Protein AF-A0A920EAX5-F1 (afdb_monomer_lite)

Foldseek 3Di:
DEDEDAAADLVNDDPVLPAAEYEYEADDDVSYDVVSCVVSNHDYYYDPP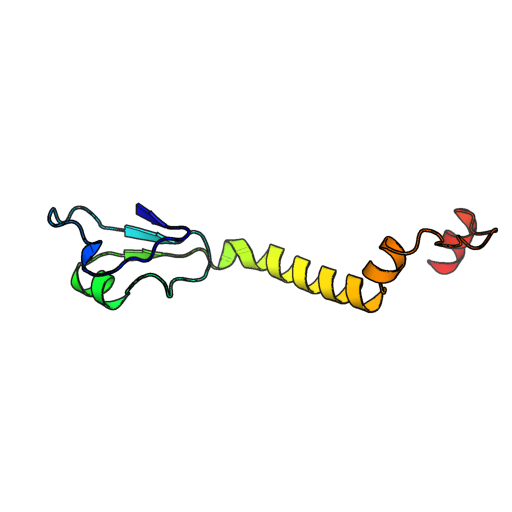VCPVVVVVVVVVVVVCVVVVVVVVVPDPDPPPPVPDDPVVVVVVVD

Secondary structure (DSSP, 8-state):
-EESS--B-GGGS-TTS---EEEESSS--TTB-HHHHHHTT-EEE--HHHHHHHHHHHHHHHHHHHHTTHHHHHH-S-----TT--HHHHHTS--

pLDDT: mean 84.56, std 16.84, range [41.5, 98.25]

Sequence (95 aa):
MVLLLPRFTGESVPSDGKLALVARFGVGYDTVDQKVCSENGIVLTNTPDAVRRPVAVSIMTLMLALSGKLLSKTVSPEVQIEPGLNVLSIWEWAW

Radius of gyration: 24.89 Å; chains: 1; bounding box: 36×28×70 Å

Structure (mmCIF, N/CA/C/O backbone):
data_AF-A0A920EAX5-F1
#
_entry.id   AF-A0A920EAX5-F1
#
loop_
_atom_site.group_PDB
_atom_site.id
_atom_site.type_symbol
_atom_site.label_atom_id
_atom_site.label_alt_id
_atom_site.label_comp_id
_atom_site.label_asym_id
_atom_site.label_entity_id
_atom_site.label_seq_id
_atom_site.pdbx_PDB_ins_code
_atom_site.Cartn_x
_atom_site.Cartn_y
_atom_site.Cartn_z
_atom_site.occupancy
_atom_site.B_iso_or_equiv
_atom_site.auth_seq_id
_atom_site.auth_comp_id
_atom_site.auth_asym_id
_atom_site.auth_atom_id
_atom_site.pdbx_PDB_model_num
ATOM 1 N N . MET A 1 1 ? -13.972 3.239 7.527 1.00 86.19 1 MET A N 1
ATOM 2 C CA . MET A 1 1 ? -13.190 4.448 7.182 1.00 86.19 1 MET A CA 1
ATOM 3 C C . MET A 1 1 ? -12.266 4.138 6.012 1.00 86.19 1 MET A C 1
ATOM 5 O O . MET A 1 1 ? -11.780 3.016 5.944 1.00 86.19 1 MET A O 1
ATOM 9 N N . VAL A 1 2 ? -12.029 5.095 5.108 1.00 88.88 2 VAL A N 1
ATOM 10 C CA . VAL A 1 2 ? -11.083 4.946 3.985 1.00 88.88 2 VAL A CA 1
ATOM 11 C C . VAL A 1 2 ? -9.847 5.801 4.248 1.00 88.88 2 VAL A C 1
ATOM 13 O O . VAL A 1 2 ? -9.976 6.970 4.600 1.00 88.88 2 VAL A O 1
ATOM 16 N N . LEU A 1 3 ? -8.660 5.221 4.083 1.00 90.31 3 LEU A N 1
ATOM 17 C CA . LEU A 1 3 ? -7.379 5.890 4.295 1.00 90.31 3 LEU A CA 1
ATOM 18 C C . LEU A 1 3 ? -6.555 5.920 3.010 1.00 90.31 3 LEU A C 1
ATOM 20 O O . LEU A 1 3 ? -6.397 4.898 2.342 1.00 90.31 3 LEU A O 1
ATOM 24 N N . LEU A 1 4 ? -5.963 7.083 2.735 1.00 88.06 4 LEU A N 1
ATOM 25 C CA . LEU A 1 4 ? -5.010 7.282 1.642 1.00 88.06 4 LEU A CA 1
ATOM 26 C C . LEU A 1 4 ? -3.594 7.505 2.191 1.00 88.06 4 LEU A C 1
ATOM 28 O O . LEU A 1 4 ? -2.710 6.669 2.032 1.00 88.06 4 LEU A O 1
ATOM 32 N N . LEU A 1 5 ? -3.402 8.597 2.926 1.00 86.31 5 LEU A N 1
ATOM 33 C CA . LEU A 1 5 ? -2.105 9.029 3.457 1.00 86.31 5 LEU A CA 1
ATOM 34 C C . LEU A 1 5 ? -1.956 8.898 4.983 1.00 86.31 5 LEU A C 1
ATOM 36 O O . LEU A 1 5 ? -0.858 8.559 5.421 1.00 86.31 5 LEU A O 1
ATOM 40 N N . PRO A 1 6 ? -2.997 9.144 5.806 1.00 91.12 6 PRO A N 1
ATOM 41 C CA . PRO A 1 6 ? -2.821 9.160 7.254 1.00 91.12 6 PRO A CA 1
ATOM 42 C C . PRO A 1 6 ? -2.382 7.813 7.829 1.00 91.12 6 PRO A C 1
ATOM 44 O O . PRO A 1 6 ? -2.747 6.745 7.322 1.00 91.12 6 PRO A O 1
ATOM 47 N N . ARG A 1 7 ? -1.619 7.895 8.922 1.00 93.62 7 ARG A N 1
ATOM 48 C CA . ARG A 1 7 ? -1.298 6.755 9.779 1.00 93.62 7 ARG A CA 1
ATOM 49 C C . ARG A 1 7 ? -2.481 6.454 10.690 1.00 93.62 7 ARG A C 1
ATOM 51 O O . ARG A 1 7 ? -3.162 7.375 11.129 1.00 93.62 7 ARG A O 1
ATOM 58 N N . PHE A 1 8 ? -2.705 5.177 10.964 1.00 94.75 8 PHE A N 1
ATOM 59 C CA . PHE A 1 8 ? -3.720 4.718 11.903 1.00 94.75 8 PHE A CA 1
ATOM 60 C C . PHE A 1 8 ? -3.028 4.003 13.059 1.00 94.75 8 PHE A C 1
ATOM 62 O O . PHE A 1 8 ? -2.378 2.977 12.855 1.00 94.75 8 PHE A O 1
ATOM 69 N N . THR A 1 9 ? -3.139 4.583 14.250 1.00 94.06 9 THR A N 1
ATOM 70 C CA . THR A 1 9 ? -2.485 4.132 15.487 1.00 94.06 9 THR A CA 1
ATOM 71 C C . THR A 1 9 ? -3.523 3.959 16.598 1.00 94.06 9 THR A C 1
ATOM 73 O O . THR A 1 9 ? -4.708 4.216 16.384 1.00 94.06 9 THR A O 1
ATOM 76 N N . GLY A 1 10 ? -3.099 3.557 17.801 1.00 93.00 10 GLY A N 1
ATOM 77 C CA . GLY A 1 10 ? -3.996 3.412 18.958 1.00 93.00 10 GLY A CA 1
ATOM 78 C C . GLY A 1 10 ? -4.819 4.669 19.266 1.00 93.00 10 GLY A C 1
ATOM 79 O O . GLY A 1 10 ? -6.005 4.566 19.555 1.00 93.00 10 GLY A O 1
ATOM 80 N N . GLU A 1 11 ? -4.235 5.858 19.104 1.00 94.25 11 GLU A N 1
ATOM 81 C CA . GLU A 1 11 ? -4.926 7.143 19.314 1.00 94.25 11 GLU A CA 1
ATOM 82 C C . GLU A 1 11 ? -6.026 7.415 18.278 1.00 94.25 11 GLU A C 1
ATOM 84 O O . GLU A 1 11 ? -6.913 8.233 18.500 1.00 94.25 11 GLU A O 1
ATOM 89 N N . SER A 1 12 ? -5.971 6.735 17.130 1.00 93.31 12 SER A N 1
ATOM 90 C CA . SER A 1 12 ? -6.967 6.860 16.062 1.00 93.31 12 SER A CA 1
ATOM 91 C C . SER A 1 12 ? -8.205 5.991 16.299 1.00 93.31 12 SER A C 1
ATOM 93 O O . SER A 1 12 ? -9.172 6.104 15.542 1.00 93.31 12 SER A O 1
ATOM 95 N N . VAL A 1 13 ? -8.179 5.097 17.296 1.00 94.50 13 VAL A N 1
ATOM 96 C CA . VAL A 1 13 ? -9.296 4.198 17.594 1.00 94.50 13 VAL A CA 1
ATOM 97 C C . VAL A 1 13 ? -10.390 4.979 18.326 1.00 94.50 13 VAL A C 1
ATOM 99 O O . VAL A 1 13 ? -10.149 5.493 19.419 1.00 94.50 13 VAL A O 1
ATOM 102 N N . PRO A 1 14 ? -11.604 5.078 17.760 1.00 92.06 14 PRO A N 1
ATOM 103 C CA . PRO A 1 14 ? -12.696 5.758 18.434 1.00 92.06 14 PRO A CA 1
ATOM 104 C C . PRO A 1 14 ? -13.167 4.952 19.648 1.00 92.06 14 PRO A C 1
ATOM 106 O O . PRO A 1 14 ? -13.340 3.735 19.585 1.00 92.06 14 PRO A O 1
ATOM 109 N N . SER A 1 15 ? -13.423 5.652 20.750 1.00 91.88 15 SER A N 1
ATOM 110 C CA . SER A 1 15 ? -13.865 5.062 22.019 1.00 91.88 15 SER A CA 1
ATOM 111 C C . SER A 1 15 ? -15.291 4.505 21.986 1.00 91.88 15 SER A C 1
ATOM 113 O O . SER A 1 15 ? -15.685 3.781 22.896 1.00 91.88 15 SER A O 1
ATOM 115 N N . ASP A 1 16 ? -16.070 4.825 20.949 1.00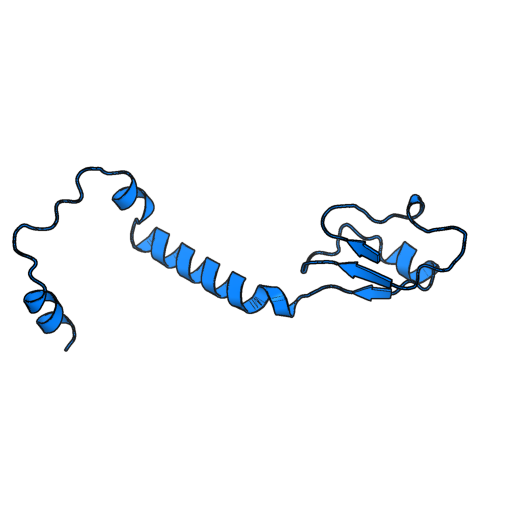 92.62 16 ASP A N 1
ATOM 116 C CA . ASP A 1 16 ? -17.460 4.386 20.797 1.00 92.62 16 ASP A CA 1
ATOM 117 C C . ASP A 1 16 ? -17.607 2.973 20.204 1.00 92.62 16 ASP A C 1
ATOM 119 O O . ASP A 1 16 ? -18.726 2.470 20.100 1.00 92.62 16 ASP A O 1
ATOM 123 N N . GLY A 1 17 ? -16.496 2.342 19.803 1.00 89.00 17 GLY A N 1
ATOM 124 C CA . GLY A 1 17 ? -16.460 0.968 19.298 1.00 89.00 17 GLY A CA 1
ATOM 125 C C . GLY A 1 17 ? -17.165 0.755 17.954 1.00 89.00 17 GLY A C 1
ATOM 126 O O . GLY A 1 17 ? -17.374 -0.387 17.553 1.00 89.00 17 GLY A O 1
ATOM 127 N N . LYS A 1 18 ? -17.553 1.820 17.237 1.00 93.62 18 LYS A N 1
ATOM 128 C CA . LYS A 1 18 ? -18.309 1.692 15.975 1.00 93.62 18 LYS A CA 1
ATOM 129 C C . LYS A 1 18 ? -17.435 1.440 14.753 1.00 93.62 18 LYS A C 1
ATOM 131 O O . LYS A 1 18 ? -17.940 1.046 13.699 1.00 93.62 18 LYS A O 1
ATOM 136 N N . LEU A 1 19 ? -16.137 1.717 14.844 1.00 95.06 19 LEU A N 1
ATOM 137 C CA . LEU A 1 19 ? -15.224 1.489 13.732 1.00 95.06 19 LEU A CA 1
ATOM 138 C C . LEU A 1 19 ? -14.998 -0.014 13.561 1.00 95.06 19 LEU A C 1
ATOM 140 O O . LEU A 1 19 ? -14.354 -0.633 14.389 1.00 95.06 19 LEU A O 1
ATOM 144 N N . ALA A 1 20 ? -15.496 -0.577 12.462 1.00 95.44 20 ALA A N 1
ATOM 145 C CA . ALA A 1 20 ? -15.335 -2.001 12.146 1.00 95.44 20 ALA A CA 1
ATOM 146 C C . ALA A 1 20 ? -14.340 -2.271 11.004 1.00 95.44 20 ALA A C 1
ATOM 148 O O . ALA A 1 20 ? -13.863 -3.391 10.844 1.00 95.44 20 ALA A O 1
ATOM 149 N N . LEU A 1 21 ? -14.040 -1.260 10.178 1.00 95.69 21 LEU A N 1
ATOM 150 C CA . LEU A 1 21 ? -13.256 -1.425 8.952 1.00 95.69 21 LEU A CA 1
ATOM 151 C C . LEU A 1 21 ? -12.373 -0.209 8.669 1.00 95.69 21 LEU A C 1
ATOM 153 O O . LEU A 1 21 ? -12.861 0.924 8.554 1.00 95.69 21 LEU A O 1
ATOM 157 N N . VAL A 1 22 ? -11.094 -0.475 8.436 1.00 95.88 22 VAL A N 1
ATOM 158 C CA . VAL A 1 22 ? -10.127 0.436 7.827 1.00 95.88 22 VAL A CA 1
ATOM 159 C C . VAL A 1 22 ? -9.802 -0.082 6.428 1.00 95.88 22 VAL A C 1
ATOM 161 O O . VAL A 1 22 ? -9.164 -1.117 6.266 1.00 95.88 22 VAL A O 1
ATOM 164 N N . ALA A 1 23 ? -10.246 0.643 5.404 1.00 95.62 23 ALA A N 1
ATOM 165 C CA . ALA A 1 23 ? -9.976 0.318 4.009 1.00 95.62 23 ALA A CA 1
ATOM 166 C C . ALA A 1 23 ? -8.853 1.208 3.464 1.00 95.62 23 ALA A C 1
ATOM 168 O O . ALA A 1 23 ? -8.966 2.437 3.460 1.00 95.62 23 ALA A O 1
ATOM 169 N N . ARG A 1 24 ? -7.764 0.598 2.998 1.00 93.62 24 ARG A N 1
ATOM 170 C CA . ARG A 1 24 ? -6.621 1.291 2.398 1.00 93.62 24 ARG A CA 1
ATOM 171 C C . ARG A 1 24 ? -6.807 1.436 0.899 1.00 93.62 24 ARG A C 1
ATOM 173 O O . ARG A 1 24 ? -6.996 0.453 0.186 1.00 93.62 24 ARG A O 1
ATOM 180 N N . PHE A 1 25 ? -6.696 2.673 0.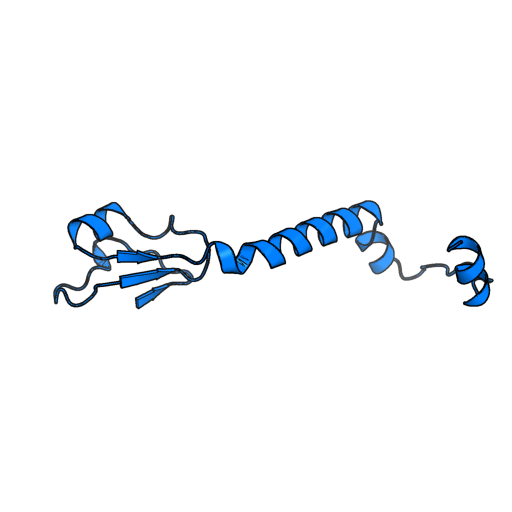427 1.00 91.38 25 PHE A N 1
ATOM 181 C CA . PHE A 1 25 ? -6.614 2.961 -0.995 1.00 91.38 25 PHE A CA 1
ATOM 182 C C . PHE A 1 25 ? -5.167 2.784 -1.465 1.00 91.38 25 PHE A C 1
ATOM 184 O O . PHE A 1 25 ? -4.325 3.660 -1.272 1.00 91.38 25 PHE A O 1
ATOM 191 N N . GLY A 1 26 ? -4.871 1.619 -2.037 1.00 89.75 26 GLY A N 1
ATOM 192 C CA . GLY A 1 26 ? -3.525 1.210 -2.428 1.00 89.75 26 GLY A CA 1
ATOM 193 C C . GLY A 1 26 ? -3.136 -0.144 -1.842 1.00 89.75 26 GLY A C 1
ATOM 194 O O . GLY A 1 26 ? -3.919 -0.806 -1.164 1.00 89.75 26 GLY A O 1
ATOM 195 N N . VAL A 1 27 ? -1.910 -0.578 -2.134 1.00 91.88 27 VAL A N 1
ATOM 196 C CA . VAL A 1 27 ? -1.399 -1.887 -1.685 1.00 91.88 27 VAL A CA 1
ATOM 197 C C . VAL A 1 27 ? -0.716 -1.788 -0.326 1.00 91.88 27 VAL A C 1
ATOM 199 O O . VAL A 1 27 ? -0.851 -2.703 0.481 1.00 91.88 27 VAL A O 1
ATOM 202 N N . GLY A 1 28 ? -0.019 -0.676 -0.067 1.00 90.88 28 GLY A N 1
ATOM 203 C CA . GLY A 1 28 ? 0.717 -0.438 1.174 1.00 90.88 28 GLY A CA 1
ATOM 204 C C . GLY A 1 28 ? -0.203 -0.180 2.368 1.00 90.88 28 GLY A C 1
ATOM 205 O O . GLY A 1 28 ? -1.100 0.673 2.322 1.00 90.88 28 GLY A O 1
ATOM 206 N N . TYR A 1 29 ? 0.040 -0.914 3.448 1.00 93.62 29 TYR A N 1
ATOM 207 C CA . TYR A 1 29 ? -0.714 -0.850 4.702 1.00 93.62 29 TYR A CA 1
ATOM 208 C C . TYR A 1 29 ? 0.189 -0.721 5.938 1.00 93.62 29 TYR A C 1
ATOM 210 O O . TYR A 1 29 ? -0.296 -0.790 7.058 1.00 93.62 29 TYR A O 1
ATOM 218 N N . ASP A 1 30 ? 1.485 -0.488 5.743 1.00 94.06 30 ASP A N 1
ATOM 219 C CA . ASP A 1 30 ? 2.501 -0.255 6.778 1.00 94.06 30 ASP A CA 1
ATOM 220 C C . ASP A 1 30 ? 2.207 0.967 7.668 1.00 94.06 30 ASP A C 1
ATOM 222 O O . ASP A 1 30 ? 2.683 1.055 8.799 1.00 94.06 30 ASP A O 1
ATOM 226 N N . THR A 1 31 ? 1.387 1.903 7.187 1.00 94.19 31 THR A N 1
ATOM 227 C CA . THR A 1 31 ? 0.925 3.058 7.965 1.00 94.19 31 THR A CA 1
ATOM 228 C C . THR A 1 31 ? -0.232 2.738 8.915 1.00 94.19 31 THR A C 1
ATOM 230 O O . THR A 1 31 ? -0.623 3.611 9.690 1.00 94.19 31 THR A O 1
ATOM 233 N N . VAL A 1 32 ? -0.793 1.527 8.861 1.00 95.44 32 VAL A N 1
ATOM 234 C CA . VAL A 1 32 ? -1.867 1.062 9.745 1.00 95.44 32 VAL A CA 1
ATOM 235 C C . VAL A 1 32 ? -1.308 0.031 10.713 1.00 95.44 32 VAL A C 1
ATOM 237 O O . VAL A 1 32 ? -0.786 -1.002 10.298 1.00 95.44 32 VAL A O 1
ATOM 240 N N . ASP A 1 33 ? -1.453 0.292 12.008 1.00 95.31 33 ASP A N 1
ATOM 241 C CA . ASP A 1 33 ? -1.058 -0.655 13.043 1.00 95.31 33 ASP A CA 1
ATOM 242 C C . ASP A 1 33 ? -2.020 -1.859 13.075 1.00 95.31 33 ASP A C 1
ATOM 244 O O . ASP A 1 33 ? -3.140 -1.793 13.587 1.00 95.31 33 ASP A O 1
ATOM 248 N N . GLN A 1 34 ? -1.569 -2.986 12.517 1.00 94.44 34 GLN A N 1
ATOM 249 C CA . GLN A 1 34 ? -2.336 -4.233 12.485 1.00 94.44 34 GLN A CA 1
ATOM 250 C C . GLN A 1 34 ? -2.621 -4.803 13.872 1.00 94.44 34 GLN A C 1
ATOM 252 O O . GLN A 1 34 ? -3.648 -5.463 14.054 1.00 94.44 34 GLN A O 1
ATOM 257 N N . LYS A 1 35 ? -1.729 -4.575 14.842 1.00 95.31 35 LYS A N 1
ATOM 258 C CA . LYS A 1 35 ? -1.908 -5.070 16.204 1.00 95.31 35 LYS A CA 1
ATOM 259 C C . LYS A 1 35 ? -3.070 -4.332 16.855 1.00 95.31 35 LYS A C 1
ATOM 261 O O . LYS A 1 35 ? -3.989 -4.980 17.344 1.00 95.31 35 LYS A O 1
ATOM 266 N N . VAL A 1 36 ? -3.092 -3.005 16.737 1.00 95.00 36 VAL A N 1
ATOM 267 C CA . VAL A 1 36 ? -4.215 -2.173 17.196 1.00 95.00 36 VAL A CA 1
ATOM 268 C C . VAL A 1 36 ? -5.521 -2.594 16.522 1.00 95.00 36 VAL A C 1
ATOM 270 O O . VAL A 1 36 ? -6.531 -2.756 17.203 1.00 95.00 36 VAL A O 1
ATOM 273 N N . CYS A 1 37 ? -5.518 -2.817 15.204 1.00 95.00 37 CYS A N 1
ATOM 274 C CA . CYS A 1 37 ? -6.710 -3.288 14.497 1.00 95.00 37 CYS A CA 1
ATOM 275 C C . CYS A 1 37 ? -7.206 -4.641 15.031 1.00 95.00 37 CYS A C 1
ATOM 277 O O . CYS A 1 37 ? -8.393 -4.789 15.314 1.00 95.00 37 CYS A O 1
ATOM 279 N N . SER A 1 38 ? -6.299 -5.599 15.230 1.00 95.12 38 SER A N 1
ATOM 280 C CA . SER A 1 38 ? -6.633 -6.941 15.720 1.00 95.12 38 SER A CA 1
ATOM 281 C C . SER A 1 38 ? -7.176 -6.916 17.151 1.00 95.12 38 SER A C 1
ATOM 283 O O . SER A 1 38 ? -8.171 -7.574 17.439 1.00 95.12 38 SER A O 1
ATOM 285 N N . GLU A 1 39 ? -6.566 -6.122 18.035 1.00 95.38 39 GLU A N 1
ATOM 286 C CA . GLU A 1 39 ? -6.976 -5.983 19.441 1.00 95.38 39 GLU A CA 1
ATOM 287 C C . GLU A 1 39 ? -8.348 -5.312 19.598 1.00 95.38 39 GLU A C 1
ATOM 289 O O . GLU A 1 39 ? -9.058 -5.592 20.560 1.00 95.38 39 GLU A O 1
ATOM 294 N N . ASN A 1 40 ? -8.744 -4.468 18.641 1.00 94.81 40 ASN A N 1
ATOM 295 C CA . ASN A 1 40 ? -10.016 -3.740 18.665 1.00 94.81 40 ASN A CA 1
ATOM 296 C C . ASN A 1 40 ? -11.093 -4.351 17.747 1.00 94.81 40 ASN A C 1
ATOM 298 O O . ASN A 1 40 ? -12.149 -3.751 17.564 1.00 94.81 40 ASN A O 1
ATOM 302 N N . GLY A 1 41 ? -10.845 -5.521 17.142 1.00 95.00 41 GLY A N 1
ATOM 303 C CA . GLY A 1 41 ? -11.805 -6.172 16.239 1.00 95.00 41 GLY A CA 1
ATOM 304 C C . GLY A 1 41 ? -12.068 -5.402 14.937 1.00 95.00 41 GLY A C 1
ATOM 305 O O . GLY A 1 41 ? -13.127 -5.547 14.330 1.00 95.00 41 GLY A O 1
ATOM 306 N N . ILE A 1 42 ? -11.114 -4.575 14.506 1.00 96.94 42 ILE A N 1
ATOM 307 C CA . ILE A 1 42 ? -11.198 -3.743 13.305 1.00 96.94 42 ILE A CA 1
ATOM 308 C C . ILE A 1 42 ? -10.565 -4.496 12.136 1.00 96.94 42 ILE A C 1
ATOM 310 O O . ILE A 1 42 ? -9.384 -4.838 12.163 1.00 96.94 42 ILE A O 1
ATOM 314 N N . VAL A 1 43 ? -11.321 -4.699 11.060 1.00 96.81 43 VAL A N 1
ATOM 315 C CA . VAL A 1 43 ? -10.804 -5.315 9.834 1.00 96.81 43 VAL A CA 1
ATOM 316 C C . VAL A 1 43 ? -9.948 -4.308 9.064 1.00 96.81 43 VAL A C 1
ATOM 318 O O . VAL A 1 43 ? -10.333 -3.150 8.898 1.00 96.81 43 VAL A O 1
ATOM 321 N N . LEU A 1 44 ? -8.806 -4.757 8.543 1.00 95.81 44 LEU A N 1
ATOM 322 C CA . LEU A 1 44 ? -7.957 -3.996 7.626 1.00 95.81 44 LEU A CA 1
ATOM 323 C C . LEU A 1 44 ? -8.037 -4.596 6.219 1.00 95.81 44 LEU A C 1
ATOM 325 O O . LEU A 1 44 ? -7.779 -5.784 6.039 1.00 95.81 44 LEU A O 1
ATOM 329 N N . THR A 1 45 ? -8.352 -3.776 5.215 1.00 96.31 45 THR A N 1
ATOM 330 C CA . THR A 1 45 ? -8.344 -4.177 3.797 1.00 96.31 45 THR A CA 1
ATOM 331 C C . THR A 1 45 ? -7.462 -3.261 2.956 1.00 96.31 45 THR A C 1
ATOM 333 O O . THR A 1 45 ? -7.220 -2.110 3.318 1.00 96.31 45 THR A O 1
ATOM 336 N N . ASN A 1 46 ? -6.973 -3.766 1.824 1.00 95.12 46 ASN A N 1
ATOM 337 C CA . ASN A 1 46 ? -6.189 -3.029 0.831 1.00 95.12 46 ASN A CA 1
ATOM 338 C C . ASN A 1 46 ? -6.623 -3.422 -0.597 1.00 95.12 46 ASN A C 1
ATOM 340 O O . ASN A 1 46 ? -7.545 -4.218 -0.777 1.00 95.12 46 ASN A O 1
ATOM 344 N N . THR A 1 47 ? -5.978 -2.859 -1.624 1.00 93.81 47 THR A N 1
ATOM 345 C CA . THR A 1 47 ? -6.363 -3.067 -3.034 1.00 93.81 47 THR A CA 1
ATOM 346 C C . THR A 1 47 ? -5.201 -3.596 -3.895 1.00 93.81 47 THR A C 1
ATOM 348 O O . THR A 1 47 ? -4.691 -2.865 -4.752 1.00 93.81 47 THR A O 1
ATOM 351 N N . PRO A 1 48 ? -4.751 -4.852 -3.705 1.00 92.31 48 PRO A N 1
ATOM 352 C CA . PRO A 1 48 ? -3.587 -5.406 -4.407 1.00 92.31 48 PRO A CA 1
ATOM 353 C C . PRO A 1 48 ? -3.817 -5.585 -5.915 1.00 92.31 48 PRO A C 1
ATOM 355 O O . PRO A 1 48 ? -2.912 -5.350 -6.716 1.00 92.31 48 PRO A O 1
ATOM 358 N N . ASP A 1 49 ? -5.029 -5.962 -6.326 1.00 94.00 49 ASP A N 1
ATOM 359 C CA . ASP A 1 49 ? -5.338 -6.226 -7.736 1.00 94.00 49 ASP A CA 1
ATOM 360 C C . ASP A 1 49 ? -5.441 -4.946 -8.574 1.00 94.00 49 ASP A C 1
ATOM 362 O O . ASP A 1 49 ? -5.078 -4.946 -9.752 1.00 94.00 49 ASP A O 1
ATOM 366 N N . ALA A 1 50 ? -5.884 -3.843 -7.960 1.00 91.69 50 ALA A N 1
ATOM 367 C CA . ALA A 1 50 ? -6.170 -2.581 -8.645 1.00 91.69 50 ALA A CA 1
ATOM 368 C C . ALA A 1 50 ? -4.931 -1.967 -9.317 1.00 91.69 50 ALA A C 1
ATOM 370 O O . ALA A 1 50 ? -5.044 -1.334 -10.365 1.00 91.69 50 ALA A O 1
ATOM 371 N N . VAL A 1 51 ? -3.740 -2.176 -8.748 1.00 91.75 51 VAL A N 1
ATOM 372 C CA . VAL A 1 51 ? -2.498 -1.588 -9.274 1.00 91.75 51 VAL A CA 1
ATOM 373 C C . VAL A 1 51 ? -1.674 -2.553 -10.127 1.00 91.75 51 VAL A C 1
ATOM 375 O O . VAL A 1 51 ? -0.727 -2.122 -10.778 1.00 91.75 51 VAL A O 1
ATOM 378 N N . ARG A 1 52 ? -2.015 -3.850 -10.173 1.00 93.69 52 ARG A N 1
ATOM 379 C CA . ARG A 1 52 ? -1.173 -4.877 -10.814 1.00 93.69 52 ARG A CA 1
ATOM 380 C C . ARG A 1 52 ? -0.907 -4.577 -12.291 1.00 93.69 52 ARG A C 1
ATOM 382 O O . ARG A 1 52 ? 0.241 -4.539 -12.722 1.00 93.69 52 ARG A O 1
ATOM 389 N N . ARG A 1 53 ? -1.974 -4.357 -13.065 1.00 96.06 53 ARG A N 1
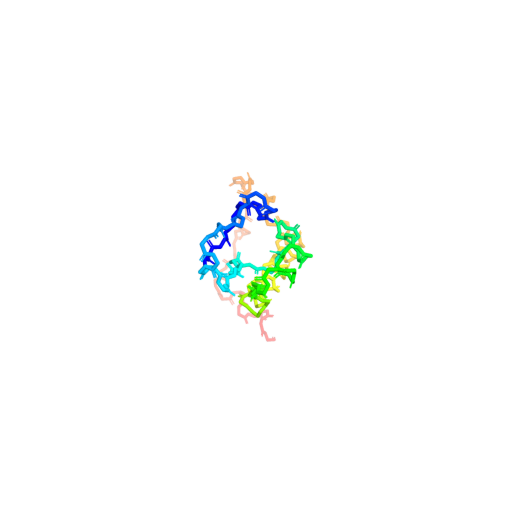ATOM 390 C CA . ARG A 1 53 ? -1.885 -4.037 -14.500 1.00 96.06 53 ARG A CA 1
ATOM 391 C C . ARG A 1 53 ? -1.213 -2.684 -14.771 1.00 96.06 53 ARG A C 1
ATOM 393 O O . ARG A 1 53 ? -0.259 -2.677 -15.545 1.00 96.06 53 ARG A O 1
ATOM 400 N N . PRO A 1 54 ? -1.642 -1.558 -14.167 1.00 94.62 54 PRO A N 1
ATOM 401 C CA . PRO A 1 54 ? -1.033 -0.263 -14.471 1.00 94.62 54 PRO A CA 1
ATOM 402 C C . PRO A 1 54 ? 0.443 -0.184 -14.060 1.00 94.62 54 PRO A C 1
ATOM 404 O O . PRO A 1 54 ? 1.224 0.429 -14.781 1.00 94.62 54 PRO A O 1
ATOM 407 N N . VAL A 1 55 ? 0.855 -0.848 -12.972 1.00 95.69 55 VAL A N 1
ATOM 408 C CA . VAL A 1 55 ? 2.272 -0.908 -12.568 1.00 95.69 55 VAL A CA 1
ATOM 409 C C . VAL A 1 55 ? 3.100 -1.740 -13.547 1.00 95.69 55 VAL A C 1
ATOM 411 O O . VAL A 1 55 ? 4.186 -1.325 -13.937 1.00 95.69 55 VAL A O 1
ATOM 414 N N . ALA A 1 56 ? 2.595 -2.889 -14.006 1.00 97.00 56 ALA A N 1
ATOM 415 C CA . ALA A 1 56 ? 3.298 -3.672 -15.023 1.00 97.00 56 ALA A CA 1
ATOM 416 C C . 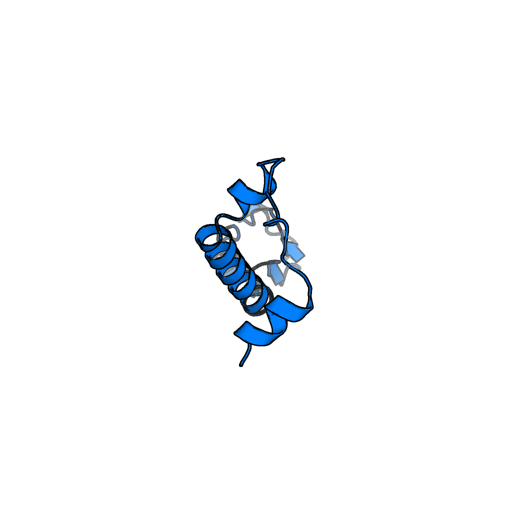ALA A 1 56 ? 3.500 -2.862 -16.318 1.00 97.00 56 ALA A C 1
ATOM 418 O O . ALA A 1 56 ? 4.598 -2.825 -16.872 1.00 97.00 56 ALA A O 1
ATOM 419 N N . VAL A 1 57 ? 2.457 -2.158 -16.767 1.00 97.94 57 VAL A N 1
ATOM 420 C CA . VAL A 1 57 ? 2.513 -1.311 -17.967 1.00 97.94 57 VAL A CA 1
ATOM 421 C C . VAL A 1 57 ? 3.473 -0.134 -17.786 1.00 97.94 57 VAL A C 1
ATOM 423 O O . VAL A 1 57 ? 4.223 0.173 -18.713 1.00 97.94 57 VAL A O 1
ATOM 426 N N . SER A 1 58 ? 3.503 0.508 -16.614 1.00 97.56 58 SER A N 1
ATOM 427 C CA . SER A 1 58 ? 4.413 1.632 -16.368 1.00 97.56 58 SER A CA 1
ATOM 428 C C . SER A 1 58 ? 5.876 1.191 -16.348 1.00 97.56 58 SER A C 1
ATOM 430 O O . SER A 1 58 ? 6.716 1.879 -16.922 1.00 97.56 58 SER A O 1
ATOM 432 N N . ILE A 1 59 ? 6.178 0.021 -15.777 1.00 98.06 59 ILE A N 1
ATOM 433 C CA . ILE A 1 59 ? 7.529 -0.555 -15.783 1.00 98.06 59 ILE A CA 1
ATOM 434 C C . ILE A 1 59 ? 7.972 -0.859 -17.214 1.00 98.06 59 ILE A C 1
ATOM 436 O O . ILE A 1 59 ? 9.046 -0.425 -17.620 1.00 98.06 59 ILE A O 1
ATOM 440 N N . MET A 1 60 ? 7.136 -1.540 -18.001 1.00 98.25 60 MET A N 1
ATOM 441 C CA . MET A 1 60 ? 7.443 -1.834 -19.407 1.00 98.25 60 MET A CA 1
ATOM 442 C C . MET A 1 60 ? 7.660 -0.551 -20.218 1.00 98.25 60 MET A C 1
ATOM 444 O O . MET A 1 60 ? 8.623 -0.443 -20.977 1.00 98.25 60 MET A O 1
ATOM 448 N N . THR A 1 61 ? 6.801 0.449 -20.009 1.00 97.38 61 THR A N 1
ATOM 449 C CA . THR A 1 61 ? 6.935 1.773 -20.630 1.00 97.38 61 THR A CA 1
ATOM 450 C C . THR A 1 61 ? 8.253 2.437 -20.244 1.00 97.38 61 THR A C 1
ATOM 452 O O . THR A 1 61 ? 8.949 2.959 -21.110 1.00 97.38 61 THR A O 1
ATOM 455 N N . LEU A 1 62 ? 8.631 2.392 -18.964 1.00 97.12 62 LEU A N 1
ATOM 456 C CA . LEU A 1 62 ? 9.882 2.968 -18.479 1.00 97.12 62 LEU A CA 1
ATOM 457 C C . LEU A 1 62 ? 11.102 2.253 -19.074 1.00 97.12 62 LEU A C 1
ATOM 459 O O . LEU A 1 62 ? 12.034 2.921 -19.517 1.00 97.12 62 LEU A O 1
ATOM 463 N N . MET A 1 63 ? 11.084 0.918 -19.141 1.00 97.88 63 MET A N 1
ATOM 464 C CA . MET A 1 63 ? 12.150 0.136 -19.776 1.00 97.88 63 MET A CA 1
ATOM 465 C C . MET A 1 63 ? 12.332 0.553 -21.239 1.00 97.88 63 MET A C 1
ATOM 467 O O . MET A 1 63 ? 13.445 0.881 -21.646 1.00 97.88 63 MET A O 1
ATOM 471 N N . LEU A 1 64 ? 11.242 0.631 -22.009 1.00 95.88 64 LEU A N 1
ATOM 472 C CA . LEU A 1 64 ? 11.294 1.056 -23.407 1.00 95.88 64 LEU A CA 1
ATOM 473 C C . LEU A 1 64 ? 11.746 2.514 -23.558 1.00 95.88 64 LEU A C 1
ATOM 475 O O . LEU A 1 64 ? 12.561 2.815 -24.428 1.00 95.88 64 LEU A O 1
ATOM 479 N N . ALA A 1 65 ? 11.259 3.419 -22.706 1.00 95.81 65 ALA A N 1
ATOM 480 C CA . ALA A 1 65 ? 11.648 4.826 -22.728 1.00 95.81 65 ALA A CA 1
ATOM 481 C C . ALA A 1 65 ? 13.158 5.003 -22.499 1.00 95.81 65 ALA A C 1
ATOM 483 O O . ALA A 1 65 ? 13.795 5.815 -23.173 1.00 95.81 65 ALA A O 1
ATOM 484 N N . LEU A 1 66 ? 13.744 4.218 -21.591 1.00 94.38 66 LEU A N 1
ATOM 485 C CA . LEU A 1 66 ? 15.183 4.225 -21.330 1.00 94.38 66 LEU A CA 1
ATOM 486 C C . LEU A 1 66 ? 15.971 3.610 -22.493 1.00 94.38 66 LEU A C 1
ATOM 488 O O . LEU A 1 66 ? 16.904 4.240 -22.991 1.00 94.38 66 LEU A O 1
ATOM 492 N N . SER A 1 67 ? 15.568 2.435 -22.987 1.00 95.19 67 SER A N 1
ATOM 493 C CA . SER A 1 67 ? 16.215 1.779 -24.133 1.00 95.19 67 SER A CA 1
ATOM 494 C C . SER A 1 67 ? 16.168 2.637 -25.401 1.00 95.19 67 SER A C 1
ATOM 496 O O . SER A 1 67 ? 17.157 2.741 -26.124 1.00 95.19 67 SER A O 1
ATOM 498 N N . GLY A 1 68 ? 15.044 3.314 -25.645 1.00 91.56 68 GLY A N 1
ATOM 499 C CA . GLY A 1 68 ? 14.851 4.227 -26.770 1.00 91.56 68 GLY A CA 1
ATOM 500 C C . GLY A 1 68 ? 15.513 5.598 -26.598 1.00 91.56 68 GLY A C 1
ATOM 501 O O . GLY A 1 68 ? 15.446 6.415 -27.523 1.00 91.56 68 GLY A O 1
ATOM 502 N N . LYS A 1 69 ? 16.147 5.869 -25.443 1.00 90.81 69 LYS A N 1
ATOM 503 C CA . LYS A 1 69 ? 16.685 7.186 -25.054 1.00 90.81 69 LYS A CA 1
ATOM 504 C C . LYS A 1 69 ? 15.649 8.300 -25.247 1.00 90.81 69 LYS A C 1
ATOM 506 O O . LYS A 1 69 ? 15.969 9.376 -25.754 1.00 90.81 69 LYS A O 1
ATOM 511 N N . LEU A 1 70 ? 14.394 8.016 -24.888 1.00 89.31 70 LEU A N 1
ATOM 512 C CA . LEU A 1 70 ? 13.253 8.892 -25.149 1.00 89.31 70 LEU A CA 1
ATOM 513 C C . LEU A 1 70 ? 13.468 10.273 -24.524 1.00 89.31 70 LEU A C 1
ATOM 515 O O . LEU A 1 70 ? 13.281 11.275 -25.197 1.00 89.31 70 LEU A O 1
ATOM 519 N N . LEU A 1 71 ? 13.972 10.329 -23.287 1.00 85.25 71 LEU A N 1
ATOM 520 C CA . LEU A 1 71 ? 14.261 11.591 -22.597 1.00 85.25 71 LEU A CA 1
ATOM 521 C C . LEU A 1 71 ? 15.279 12.464 -23.350 1.00 85.25 71 LEU A C 1
ATOM 523 O O . LEU A 1 71 ? 15.109 13.676 -23.409 1.00 85.25 71 LEU A O 1
ATOM 527 N N . SER A 1 72 ? 16.301 11.868 -23.972 1.00 84.50 72 SER A N 1
ATOM 528 C CA . SER A 1 72 ? 17.281 12.614 -24.774 1.00 84.50 72 SER A CA 1
ATOM 529 C C . SER A 1 72 ? 16.673 13.133 -26.078 1.00 84.50 72 SER A C 1
ATOM 531 O O . SER A 1 72 ? 16.927 14.269 -26.454 1.00 84.50 72 SER A O 1
ATOM 533 N N . LYS A 1 73 ? 15.832 12.330 -26.743 1.00 80.00 73 LYS A N 1
ATOM 534 C CA . LYS A 1 73 ? 15.129 12.744 -27.968 1.00 80.00 73 LYS A CA 1
ATOM 535 C C . LYS A 1 73 ? 14.101 13.846 -27.714 1.00 80.00 73 LYS A C 1
ATOM 537 O O . LYS A 1 73 ? 13.920 14.701 -28.566 1.00 80.00 73 LYS A O 1
ATOM 542 N N . THR A 1 74 ? 13.439 13.828 -26.559 1.00 69.25 74 THR A N 1
ATOM 543 C CA . THR A 1 74 ? 12.429 14.831 -26.197 1.00 69.25 74 THR A CA 1
ATOM 544 C C . THR A 1 74 ? 13.046 16.183 -25.825 1.00 69.25 74 THR A C 1
ATOM 546 O O . THR A 1 74 ? 12.401 17.209 -26.011 1.00 69.25 74 THR A O 1
ATOM 549 N N . VAL A 1 75 ? 14.275 16.206 -25.292 1.00 64.69 75 VAL A N 1
ATOM 550 C CA . VAL A 1 75 ? 14.947 17.443 -24.841 1.00 64.69 75 VAL A CA 1
ATOM 551 C C . VAL A 1 75 ? 15.823 18.074 -25.933 1.00 64.69 75 VAL A C 1
ATOM 553 O O . VAL A 1 75 ? 16.116 19.264 -25.859 1.00 64.69 75 VAL A O 1
ATOM 556 N N . SER A 1 76 ? 16.215 17.326 -26.968 1.00 53.03 76 SER A N 1
ATOM 557 C CA . SER A 1 76 ? 16.906 17.882 -28.137 1.00 53.03 76 SER A CA 1
ATOM 558 C C . SER A 1 76 ? 15.905 18.528 -29.114 1.00 53.03 76 SER A C 1
ATOM 560 O O . SER A 1 76 ? 15.095 17.802 -29.690 1.00 53.03 76 SER A O 1
ATOM 562 N N . PRO A 1 77 ? 15.953 19.856 -29.356 1.00 53.59 77 PRO A N 1
ATOM 563 C CA . PRO A 1 77 ? 15.112 20.508 -30.365 1.00 53.59 77 PRO A CA 1
ATOM 564 C C . PRO A 1 77 ? 15.447 20.075 -31.805 1.00 53.59 77 PRO A C 1
ATOM 566 O O . PRO A 1 77 ? 14.598 20.188 -32.684 1.00 53.59 77 PRO A O 1
ATOM 569 N N . GLU A 1 78 ? 16.628 19.500 -32.052 1.00 53.09 78 GLU A N 1
ATOM 570 C CA . GLU A 1 78 ? 16.990 18.882 -33.329 1.00 53.09 78 GLU A CA 1
ATOM 571 C C . GLU A 1 78 ? 16.885 17.348 -33.294 1.00 53.09 78 GLU A C 1
ATOM 573 O O . GLU A 1 78 ? 17.884 16.628 -33.334 1.00 53.09 78 GLU A O 1
ATOM 578 N N . VAL A 1 79 ? 15.664 16.809 -33.303 1.00 57.16 79 VAL A N 1
ATOM 579 C CA . VAL A 1 79 ? 15.463 15.505 -33.952 1.00 57.16 79 VAL A CA 1
ATOM 580 C C . VAL A 1 79 ? 15.528 15.763 -35.455 1.00 57.16 79 VAL A C 1
ATOM 582 O O . VAL A 1 79 ? 14.559 16.217 -36.060 1.00 57.16 79 VAL A O 1
ATOM 585 N N . GLN A 1 80 ? 16.688 15.508 -36.059 1.00 49.62 80 GLN A N 1
ATOM 586 C CA . GLN A 1 80 ? 16.793 15.400 -37.510 1.00 49.62 80 GLN A CA 1
ATOM 587 C C . GLN A 1 80 ? 15.964 14.176 -37.921 1.00 49.62 80 GLN A C 1
ATOM 589 O O . GLN A 1 80 ? 16.398 13.035 -37.771 1.00 49.62 80 GLN A O 1
ATOM 594 N N . ILE A 1 81 ? 14.729 14.401 -38.373 1.00 58.34 81 ILE A N 1
ATOM 595 C CA . ILE A 1 81 ? 14.048 13.423 -39.217 1.00 58.34 81 ILE A CA 1
ATOM 596 C C . ILE A 1 81 ? 14.931 13.332 -40.459 1.00 58.34 81 ILE A C 1
ATOM 598 O O . ILE A 1 81 ? 15.073 14.334 -41.158 1.00 58.34 81 ILE A O 1
ATOM 602 N N . GLU A 1 82 ? 15.568 12.180 -40.681 1.00 51.69 82 GLU A N 1
ATOM 603 C CA . GLU A 1 82 ? 16.345 11.911 -41.895 1.00 51.69 82 GLU A CA 1
ATOM 604 C C . GLU A 1 82 ? 15.547 12.435 -43.104 1.00 51.69 82 GLU A C 1
ATOM 606 O O . GLU A 1 82 ? 14.406 11.990 -43.310 1.00 51.69 82 GLU A O 1
ATOM 611 N N . PRO A 1 83 ? 16.063 13.421 -43.862 1.00 45.66 83 PRO A N 1
ATOM 612 C CA . PRO A 1 83 ? 15.318 14.032 -44.951 1.00 45.66 83 PRO A CA 1
ATOM 613 C C . PRO A 1 83 ? 15.150 12.990 -46.062 1.00 45.66 83 PRO A C 1
ATOM 615 O O . PRO A 1 83 ? 16.036 12.778 -46.882 1.00 45.66 83 PRO A O 1
ATOM 618 N N . GLY A 1 84 ? 14.017 12.284 -46.037 1.00 52.72 84 GLY A N 1
ATOM 619 C CA . GLY A 1 84 ? 13.732 11.158 -46.931 1.00 52.72 84 GLY A CA 1
ATOM 620 C C . GLY A 1 84 ? 12.820 10.075 -46.349 1.00 52.72 84 GLY A C 1
ATOM 621 O O . GLY A 1 84 ? 12.349 9.227 -47.106 1.00 52.72 84 GLY A O 1
ATOM 622 N N . LEU A 1 85 ? 12.518 10.093 -45.044 1.00 56.78 85 LEU A N 1
ATOM 623 C CA . LEU A 1 85 ? 11.590 9.123 -44.457 1.00 56.78 85 LEU A CA 1
ATOM 624 C C . LEU A 1 85 ? 10.135 9.460 -44.839 1.00 56.78 85 LEU A C 1
ATOM 626 O O . LEU A 1 85 ? 9.467 10.254 -44.177 1.00 56.78 85 LEU A O 1
ATOM 630 N N . ASN A 1 86 ? 9.648 8.882 -45.939 1.00 58.88 86 ASN A N 1
ATOM 631 C CA . ASN A 1 86 ? 8.234 8.933 -46.303 1.00 58.88 86 ASN A CA 1
ATOM 632 C C . ASN A 1 86 ? 7.481 7.762 -45.645 1.00 58.88 86 ASN A C 1
ATOM 634 O O . ASN A 1 86 ? 8.075 6.763 -45.248 1.00 58.88 86 ASN A O 1
ATOM 638 N N . VAL A 1 87 ? 6.154 7.863 -45.538 1.00 57.66 87 VAL A N 1
ATOM 639 C CA . VAL A 1 87 ? 5.358 6.794 -44.914 1.00 57.66 87 VAL A CA 1
ATOM 640 C C . VAL A 1 87 ? 5.522 5.450 -45.639 1.00 57.66 87 VAL A C 1
ATOM 642 O O . VAL A 1 87 ? 5.391 4.420 -44.996 1.00 57.66 87 VAL A O 1
ATOM 645 N N . LEU A 1 88 ? 5.852 5.455 -46.940 1.00 58.59 88 LEU A N 1
ATOM 646 C CA . LEU A 1 88 ? 6.040 4.265 -47.781 1.00 58.59 88 LEU A CA 1
ATOM 647 C C . LEU A 1 88 ? 7.295 3.462 -47.401 1.00 58.59 88 LEU A C 1
ATOM 649 O O . LEU A 1 88 ? 7.230 2.238 -47.420 1.00 58.59 88 LEU A O 1
ATOM 653 N N . SER A 1 89 ? 8.390 4.106 -46.978 1.00 59.6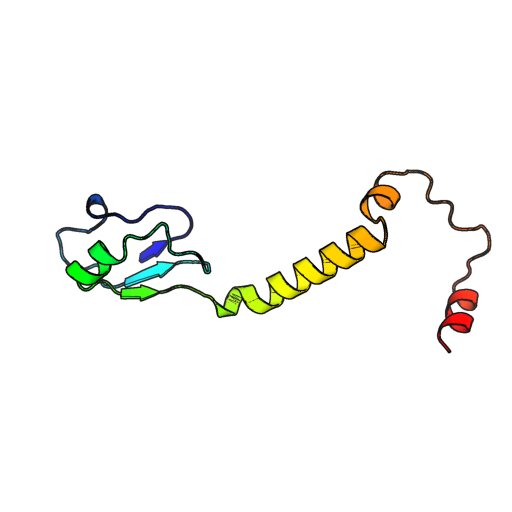9 89 SER A N 1
ATOM 654 C CA . SER A 1 89 ? 9.629 3.406 -46.597 1.00 59.69 89 SER A CA 1
ATOM 655 C C . SER A 1 89 ? 9.506 2.640 -45.278 1.00 59.69 89 SER A C 1
ATOM 657 O O . SER A 1 89 ? 10.229 1.675 -45.048 1.00 59.69 89 SER A O 1
ATOM 659 N N . ILE A 1 90 ? 8.553 3.024 -44.426 1.00 60.72 90 ILE A N 1
ATOM 660 C CA . ILE A 1 90 ? 8.261 2.333 -43.164 1.00 60.72 90 ILE A CA 1
ATOM 661 C C . ILE A 1 90 ? 7.541 0.993 -43.429 1.00 60.72 90 ILE A C 1
ATOM 663 O O . ILE A 1 90 ? 7.725 0.043 -42.671 1.00 60.72 90 ILE A O 1
ATOM 667 N N . TRP A 1 91 ? 6.772 0.876 -44.521 1.00 60.12 91 TRP A N 1
ATOM 668 C CA . TRP A 1 91 ? 6.050 -0.357 -44.874 1.00 60.12 91 TRP A CA 1
ATOM 669 C C . TRP A 1 91 ? 6.954 -1.465 -45.438 1.00 60.12 91 TRP A C 1
ATOM 671 O O . TRP A 1 91 ? 6.587 -2.631 -45.331 1.00 60.12 91 TRP A O 1
ATOM 681 N N . GLU A 1 92 ? 8.134 -1.138 -45.979 1.00 59.16 92 GLU A N 1
ATOM 682 C CA . GLU A 1 92 ? 9.095 -2.132 -46.501 1.00 59.16 92 GLU A CA 1
ATOM 683 C C . GLU A 1 92 ? 9.874 -2.875 -45.405 1.00 59.16 92 GLU A C 1
ATOM 685 O O . GLU A 1 92 ? 10.402 -3.951 -45.649 1.00 59.16 92 GLU A O 1
ATOM 690 N N . TRP A 1 93 ? 9.945 -2.327 -44.190 1.00 41.50 93 TRP A N 1
ATOM 691 C CA . TRP A 1 93 ? 10.675 -2.931 -43.064 1.00 41.50 93 TRP A CA 1
ATOM 692 C C . TRP A 1 93 ? 9.788 -3.816 -42.181 1.00 41.50 93 TRP A C 1
ATOM 694 O O . TRP A 1 93 ? 10.283 -4.500 -41.287 1.00 41.50 93 TRP A O 1
ATOM 704 N N . ALA A 1 94 ? 8.472 -3.764 -42.392 1.00 43.69 94 ALA A N 1
ATOM 705 C CA . ALA A 1 94 ? 7.484 -4.449 -41.568 1.00 43.69 94 ALA A CA 1
ATOM 706 C C . ALA A 1 94 ? 7.110 -5.853 -42.085 1.00 43.69 94 ALA A C 1
ATOM 708 O O . ALA A 1 94 ? 6.256 -6.494 -41.469 1.00 43.69 94 ALA A O 1
ATOM 709 N N . TRP A 1 95 ? 7.750 -6.326 -43.165 1.00 43.62 95 TRP A N 1
ATOM 710 C CA . TRP A 1 95 ? 7.585 -7.669 -43.735 1.00 43.62 95 TRP A CA 1
ATOM 711 C C . TRP A 1 95 ? 8.923 -8.251 -44.190 1.00 43.62 95 TRP A C 1
ATOM 713 O O . TRP A 1 95 ? 9.486 -7.731 -45.177 1.00 43.62 95 TRP A O 1
#